Protein AF-A0A954G640-F1 (afdb_monomer_lite)

Radius of gyration: 13.85 Å; chains: 1; bounding box: 27×16×43 Å

Sequence (63 aa):
MSRSNPLHWSFSIGTWFLTQVRVSIFLPVLLLVFWSHYSLGLGVTLFGILFISVFLHEMGHVV

Foldseek 3Di:
DPPPPVPPQWDFPQADPNRTDIDGVVLVVQLVVLVVVDPNVRSCVVSVVVVVVVVVVVVVVVD

pLDDT: mean 84.58, std 12.98, range [39.5, 96.12]

Secondary structure (DSSP, 8-state):
-----S---EEEEEEETTEEEEEETHHHHHHHHHHHHS-HHHHHHHHHHHHHHHHHHHHHHH-

Structure (mmCIF, N/CA/C/O backbone):
data_AF-A0A954G640-F1
#
_entry.id   AF-A0A954G640-F1
#
loop_
_atom_site.group_PDB
_atom_site.id
_atom_site.type_symbol
_atom_site.label_atom_id
_atom_site.label_alt_id
_atom_site.label_comp_id
_atom_site.label_asym_id
_atom_site.label_entity_id
_atom_site.label_seq_id
_atom_site.pdbx_PDB_ins_code
_atom_site.Cartn_x
_atom_site.Cartn_y
_atom_site.Cartn_z
_atom_site.occupancy
_atom_site.B_iso_or_equiv
_atom_site.auth_seq_id
_atom_site.auth_comp_id
_atom_site.auth_asym_id
_atom_site.auth_atom_id
_atom_site.pdbx_PDB_model_num
ATOM 1 N N . MET A 1 1 ? -1.562 -7.158 -28.273 1.00 39.50 1 MET A N 1
ATOM 2 C CA . MET A 1 1 ? -2.645 -8.094 -27.900 1.00 39.50 1 MET A CA 1
ATOM 3 C C . MET A 1 1 ? -3.583 -7.372 -26.948 1.00 39.50 1 MET A C 1
ATOM 5 O O . MET A 1 1 ? -3.180 -7.058 -25.836 1.00 39.50 1 MET A O 1
ATOM 9 N N . SER A 1 2 ? -4.778 -7.008 -27.423 1.00 44.94 2 SER A N 1
ATOM 10 C CA . SER A 1 2 ? -5.795 -6.327 -26.615 1.00 44.94 2 SER A CA 1
ATOM 11 C C . SER A 1 2 ? -6.282 -7.290 -25.533 1.00 44.94 2 SER A C 1
ATOM 13 O O . SER A 1 2 ? -6.968 -8.266 -25.825 1.00 44.94 2 SER A O 1
ATOM 15 N N . ARG A 1 3 ? -5.849 -7.074 -24.288 1.00 57.97 3 ARG A N 1
ATOM 16 C CA . ARG A 1 3 ? -6.244 -7.881 -23.131 1.00 57.97 3 ARG A CA 1
ATOM 17 C C . ARG A 1 3 ? -7.572 -7.320 -22.620 1.00 57.97 3 ARG A C 1
ATOM 19 O O . ARG A 1 3 ? -7.619 -6.645 -21.596 1.00 57.97 3 ARG A O 1
ATOM 26 N N . SER A 1 4 ? -8.639 -7.523 -23.390 1.00 58.22 4 SER A N 1
ATOM 27 C CA . SER A 1 4 ? -10.008 -7.180 -23.005 1.00 58.22 4 SER A CA 1
ATOM 28 C C . SER A 1 4 ? -10.459 -8.129 -21.899 1.00 58.22 4 SER A C 1
ATOM 30 O O . SER A 1 4 ? -11.122 -9.131 -22.155 1.00 58.22 4 SER A O 1
ATOM 32 N N . ASN A 1 5 ? -10.034 -7.851 -20.667 1.00 57.22 5 ASN A N 1
ATOM 33 C CA . ASN A 1 5 ? -10.647 -8.447 -19.493 1.00 57.22 5 ASN A CA 1
ATOM 34 C C . ASN A 1 5 ? -12.006 -7.747 -19.297 1.00 57.22 5 ASN A C 1
ATOM 36 O O . ASN A 1 5 ? -12.005 -6.549 -19.005 1.00 57.22 5 ASN A O 1
ATOM 40 N N . PRO A 1 6 ? -13.149 -8.433 -19.483 1.00 54.34 6 PRO A N 1
ATOM 41 C CA . PRO A 1 6 ? -14.483 -7.822 -19.389 1.00 54.34 6 PRO A CA 1
ATOM 42 C C . PRO A 1 6 ? -14.793 -7.286 -17.984 1.00 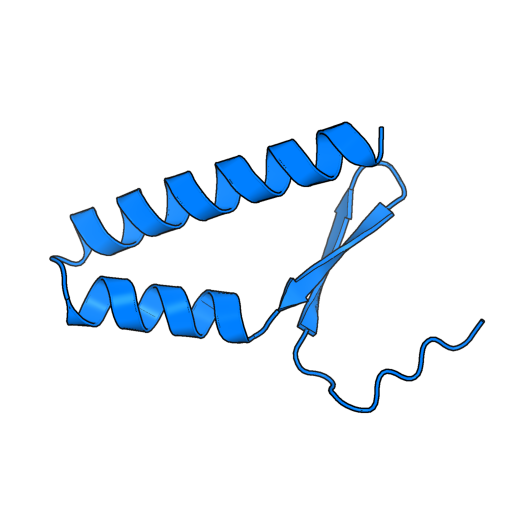54.34 6 PRO A C 1
ATOM 44 O O . PRO A 1 6 ? -15.708 -6.491 -17.791 1.00 54.34 6 PRO A O 1
ATOM 47 N N . LEU A 1 7 ? -13.992 -7.681 -16.997 1.00 54.66 7 LEU A N 1
ATOM 48 C CA . LEU A 1 7 ? -14.008 -7.144 -15.654 1.00 54.66 7 LEU A CA 1
ATOM 49 C C . LEU A 1 7 ? -12.898 -6.084 -15.549 1.00 54.66 7 LEU A C 1
ATOM 51 O O . LEU A 1 7 ? -11.758 -6.388 -15.196 1.00 54.66 7 LEU A O 1
ATOM 55 N N . HIS A 1 8 ? -13.245 -4.811 -15.777 1.00 63.84 8 HIS A N 1
ATOM 56 C CA . HIS A 1 8 ? -12.435 -3.620 -15.448 1.00 63.84 8 HIS A CA 1
ATOM 57 C C . HIS A 1 8 ? -12.189 -3.448 -13.926 1.00 63.84 8 HIS A C 1
ATOM 59 O O . HIS A 1 8 ? -12.094 -2.342 -13.408 1.00 63.84 8 HIS A O 1
ATOM 65 N N . TRP A 1 9 ? -12.063 -4.543 -13.178 1.00 74.75 9 TRP A N 1
ATOM 66 C CA . TRP A 1 9 ? -11.934 -4.593 -11.720 1.00 74.75 9 TRP A CA 1
ATOM 67 C C . TRP A 1 9 ? -10.486 -4.369 -11.285 1.00 74.75 9 TRP A C 1
ATOM 69 O O . TRP A 1 9 ? -10.050 -4.854 -10.242 1.00 74.75 9 TRP A O 1
ATOM 79 N N . SER A 1 10 ? -9.707 -3.687 -12.122 1.00 82.94 10 SER A N 1
ATOM 80 C CA . SER A 1 10 ? -8.325 -3.328 -11.853 1.00 82.94 10 SER A CA 1
ATOM 81 C C . SER A 1 10 ? -7.933 -2.049 -12.582 1.00 82.94 10 SER A C 1
ATOM 83 O O . SER A 1 10 ? -8.247 -1.862 -13.764 1.00 82.94 10 SER A O 1
ATOM 85 N N . PHE A 1 11 ? -7.203 -1.190 -11.882 1.00 83.94 11 PHE A N 1
ATOM 86 C CA . PHE A 1 11 ? -6.688 0.079 -12.382 1.00 83.94 11 PHE A CA 1
ATOM 87 C C . PHE A 1 11 ? -5.158 0.058 -12.409 1.00 83.94 11 PHE A C 1
ATOM 89 O O . PHE A 1 11 ? -4.514 -0.681 -11.668 1.00 83.94 11 PHE A O 1
ATOM 96 N N . SER A 1 12 ? -4.570 0.833 -13.317 1.00 85.69 12 SER A N 1
ATOM 97 C CA . SER A 1 12 ? -3.115 0.933 -13.452 1.00 85.69 12 SER A CA 1
ATOM 98 C C . SER A 1 12 ? -2.567 1.857 -12.367 1.00 85.69 12 SER A C 1
ATOM 100 O O . SER A 1 12 ? -3.061 2.974 -12.239 1.00 85.69 12 SER A O 1
ATOM 102 N N . ILE A 1 13 ? -1.545 1.422 -11.627 1.00 87.88 13 ILE A N 1
ATOM 103 C CA . ILE A 1 13 ? -0.847 2.255 -10.624 1.00 87.88 13 ILE A CA 1
ATOM 104 C C . ILE A 1 13 ? 0.531 2.735 -11.096 1.00 87.88 13 ILE A C 1
ATOM 106 O O . ILE A 1 13 ? 1.284 3.339 -10.340 1.00 87.88 13 ILE A O 1
ATOM 110 N N . GLY A 1 14 ? 0.862 2.466 -12.357 1.00 86.38 14 GLY A N 1
ATOM 111 C CA . GLY A 1 14 ? 2.081 2.928 -13.011 1.00 86.38 14 GLY A CA 1
ATOM 112 C C . GLY A 1 14 ? 2.841 1.790 -13.673 1.00 86.38 14 GLY A C 1
ATOM 113 O O . GLY A 1 14 ? 2.418 0.634 -13.637 1.00 86.38 14 GLY A O 1
ATOM 114 N N . THR A 1 15 ? 3.971 2.130 -14.279 1.00 87.19 15 THR A N 1
ATOM 115 C CA . THR A 1 15 ? 4.899 1.161 -14.863 1.00 87.19 15 THR A CA 1
ATOM 116 C C . THR A 1 15 ? 6.138 1.101 -13.986 1.00 87.19 15 THR A C 1
ATOM 118 O O . THR A 1 15 ? 6.784 2.121 -13.763 1.00 87.19 15 THR A O 1
ATOM 121 N N . TRP A 1 16 ? 6.452 -0.088 -13.488 1.00 85.00 16 TRP A N 1
ATOM 122 C CA . TRP A 1 16 ? 7.588 -0.356 -12.613 1.00 85.00 16 TRP A CA 1
ATOM 123 C C . TRP A 1 16 ? 8.435 -1.432 -13.282 1.00 85.00 16 TRP A C 1
ATOM 125 O O . TRP A 1 16 ? 7.886 -2.431 -13.735 1.00 85.00 16 TRP A O 1
ATOM 135 N N . PHE A 1 17 ? 9.748 -1.217 -13.407 1.00 83.50 17 PHE A N 1
ATOM 136 C CA . PHE A 1 17 ? 10.662 -2.167 -14.066 1.00 83.50 17 PHE A CA 1
ATOM 137 C C . PHE A 1 17 ? 10.164 -2.642 -15.447 1.00 83.50 17 PHE A C 1
ATOM 139 O O . PHE A 1 17 ? 10.113 -3.832 -15.729 1.00 83.50 17 PHE A O 1
ATOM 146 N N . LEU A 1 18 ? 9.725 -1.703 -16.297 1.00 83.75 18 LEU A N 1
ATOM 147 C CA . LEU A 1 18 ? 9.129 -1.974 -17.620 1.00 83.75 18 LEU A CA 1
ATOM 148 C C . LEU A 1 18 ? 7.826 -2.804 -17.598 1.00 83.75 18 LEU A C 1
ATOM 150 O O . LEU A 1 18 ? 7.268 -3.095 -18.655 1.00 83.75 18 LEU A O 1
ATOM 154 N N . THR A 1 19 ? 7.285 -3.112 -16.417 1.00 83.75 19 THR A N 1
ATOM 155 C CA . THR A 1 19 ? 6.042 -3.863 -16.229 1.00 83.75 19 THR A CA 1
ATOM 156 C C . THR A 1 19 ? 4.912 -2.938 -15.794 1.00 83.75 19 THR A C 1
ATOM 158 O O . THR A 1 19 ? 5.037 -2.167 -14.843 1.00 83.75 19 THR A O 1
ATOM 161 N N . GLN A 1 20 ? 3.773 -3.002 -16.489 1.00 85.62 20 GLN A N 1
ATOM 162 C CA . GLN A 1 20 ? 2.587 -2.238 -16.106 1.00 85.62 20 GLN A CA 1
ATOM 163 C C . GLN A 1 20 ? 1.936 -2.864 -14.867 1.00 85.62 20 GLN A C 1
ATOM 165 O O . GLN A 1 20 ? 1.311 -3.923 -14.948 1.00 85.62 20 GLN A O 1
ATOM 170 N N . VAL A 1 21 ? 2.031 -2.178 -13.730 1.00 87.81 21 VAL A N 1
ATOM 171 C CA . VAL A 1 21 ? 1.447 -2.635 -12.472 1.00 87.81 21 VAL A CA 1
ATOM 172 C C . VAL A 1 21 ? -0.024 -2.244 -12.424 1.00 87.81 21 VAL A C 1
ATOM 174 O O . VAL A 1 21 ? -0.393 -1.068 -12.522 1.00 87.81 21 VAL A O 1
ATOM 177 N N . ARG A 1 22 ? -0.884 -3.249 -12.256 1.00 87.44 22 ARG A N 1
ATOM 178 C CA . ARG A 1 22 ? -2.333 -3.088 -12.133 1.00 87.44 22 ARG A CA 1
ATOM 179 C C . ARG A 1 22 ? -2.790 -3.611 -10.780 1.00 87.44 22 ARG A C 1
ATOM 181 O O . ARG A 1 22 ? -2.488 -4.743 -10.425 1.00 87.44 22 ARG A O 1
ATOM 188 N N . VAL A 1 23 ? -3.547 -2.798 -10.056 1.00 87.06 23 VAL A N 1
ATOM 189 C CA . VAL A 1 23 ? -4.116 -3.145 -8.752 1.00 87.06 23 VAL A CA 1
ATOM 190 C C . VAL A 1 23 ? -5.595 -3.442 -8.915 1.00 87.06 23 VAL A C 1
ATOM 192 O O . VAL A 1 23 ? -6.305 -2.723 -9.617 1.00 87.06 23 VAL A O 1
ATOM 195 N N . SER A 1 24 ? -6.068 -4.514 -8.281 1.00 89.31 24 SER A N 1
ATOM 196 C CA . SER A 1 24 ? -7.488 -4.852 -8.279 1.00 89.31 24 SER A CA 1
ATOM 197 C C . SER A 1 24 ? -8.295 -3.911 -7.384 1.00 89.31 24 SER A C 1
ATOM 199 O O . SER A 1 24 ? -7.830 -3.503 -6.326 1.00 89.31 24 SER A O 1
ATOM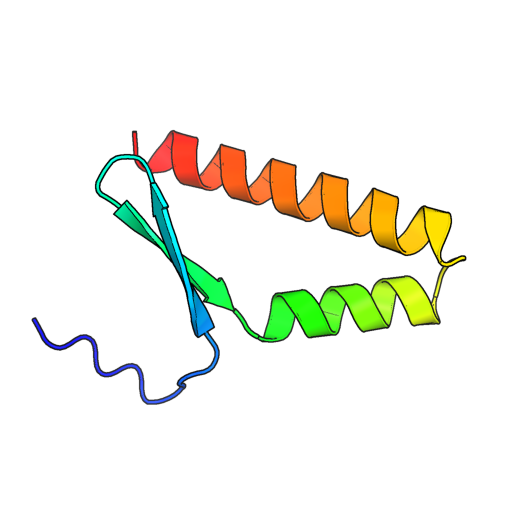 201 N N . ILE A 1 25 ? -9.541 -3.627 -7.761 1.00 86.44 25 ILE A N 1
ATOM 202 C CA . ILE A 1 25 ? -10.497 -2.872 -6.944 1.00 86.44 25 ILE A CA 1
ATOM 203 C C . ILE A 1 25 ? -10.861 -3.593 -5.636 1.00 86.44 25 ILE A C 1
ATOM 205 O O . ILE A 1 25 ? -11.288 -2.955 -4.680 1.00 86.44 25 ILE A O 1
ATOM 209 N N . PHE A 1 26 ? -10.632 -4.906 -5.544 1.00 88.62 26 PHE A N 1
ATOM 210 C CA . PHE A 1 26 ? -10.795 -5.644 -4.289 1.00 88.62 26 PHE A CA 1
ATOM 211 C C . PHE A 1 26 ? -9.775 -5.231 -3.224 1.00 88.62 26 PHE A C 1
ATOM 213 O O . PHE A 1 26 ? -10.038 -5.376 -2.036 1.00 88.62 26 PHE A O 1
ATOM 220 N N . LEU A 1 27 ? -8.632 -4.680 -3.634 1.00 88.06 27 LEU A N 1
ATOM 221 C CA . LEU A 1 27 ? -7.576 -4.241 -2.730 1.00 88.06 27 LEU A CA 1
ATOM 222 C C . LEU A 1 27 ? -8.031 -3.038 -1.867 1.00 88.06 27 LEU A C 1
ATOM 224 O O . LEU A 1 27 ? -7.977 -3.142 -0.645 1.00 88.06 27 LEU A O 1
ATOM 228 N N . PRO A 1 28 ? -8.588 -1.939 -2.417 1.00 87.00 28 PRO A N 1
ATOM 229 C CA . PRO A 1 28 ? -9.181 -0.885 -1.591 1.00 87.00 28 PRO A CA 1
ATOM 230 C C . PRO A 1 28 ? -10.421 -1.342 -0.805 1.00 87.00 28 PRO A C 1
ATOM 232 O O . PRO A 1 28 ? -10.639 -0.856 0.300 1.00 87.00 28 PRO A O 1
ATOM 235 N N . VAL A 1 29 ? -11.205 -2.306 -1.303 1.00 90.94 29 VAL A N 1
ATOM 236 C CA . VAL A 1 29 ? -12.295 -2.906 -0.505 1.00 90.94 29 VAL A CA 1
ATOM 237 C C . VAL A 1 29 ? -11.735 -3.631 0.723 1.00 90.94 29 VAL A C 1
ATOM 239 O O . VAL A 1 29 ? -12.264 -3.475 1.819 1.00 90.94 29 VAL A O 1
ATOM 242 N N . LEU A 1 30 ? -10.628 -4.361 0.576 1.00 90.56 30 LEU A N 1
ATOM 243 C CA . LEU A 1 30 ? -9.956 -5.031 1.687 1.00 90.56 30 LEU A CA 1
ATOM 244 C C . LEU A 1 30 ? -9.434 -4.035 2.736 1.00 90.56 30 LEU A C 1
ATOM 246 O O . LEU A 1 30 ? -9.524 -4.311 3.930 1.00 90.56 30 LEU A O 1
ATOM 250 N N . LEU A 1 31 ? -8.954 -2.858 2.318 1.00 90.25 31 LEU A N 1
ATOM 251 C CA . LEU A 1 31 ? -8.606 -1.777 3.248 1.00 90.25 31 LEU A CA 1
ATOM 252 C C . LEU A 1 31 ? -9.819 -1.334 4.078 1.00 90.25 31 LEU A C 1
ATOM 254 O O . LEU A 1 31 ? -9.697 -1.165 5.291 1.00 90.25 31 LEU A O 1
ATOM 258 N N . LEU A 1 32 ? -10.989 -1.175 3.449 1.00 91.81 32 LEU A N 1
ATOM 259 C CA . LEU A 1 32 ? -12.222 -0.820 4.162 1.00 91.81 32 LEU A CA 1
ATOM 260 C C . LEU A 1 32 ? -12.635 -1.907 5.163 1.00 91.81 32 LEU A C 1
ATOM 262 O O . LEU A 1 32 ? -13.074 -1.574 6.259 1.00 91.81 32 LEU A O 1
ATOM 266 N N . VAL A 1 33 ? -12.439 -3.186 4.827 1.00 92.31 33 VAL A N 1
ATOM 267 C CA . VAL A 1 33 ? -12.679 -4.310 5.749 1.00 92.31 33 VAL A CA 1
ATOM 268 C C . VAL A 1 33 ? -11.707 -4.272 6.933 1.00 92.31 33 VAL A C 1
ATOM 270 O O . VAL A 1 33 ? -12.118 -4.424 8.081 1.00 92.31 33 VAL A O 1
ATOM 273 N N . PHE A 1 34 ? -10.417 -4.012 6.701 1.00 91.62 34 PHE A N 1
ATOM 274 C CA . PHE A 1 34 ? -9.469 -3.844 7.805 1.00 91.62 34 PHE A CA 1
ATOM 275 C C . PHE A 1 34 ? -9.841 -2.664 8.703 1.00 91.62 34 PHE A C 1
ATOM 277 O O . PHE A 1 34 ? -9.753 -2.768 9.923 1.00 91.62 34 PHE A O 1
ATOM 284 N N . TRP A 1 35 ? -10.310 -1.563 8.126 1.00 92.06 35 TRP A N 1
ATOM 285 C CA . TRP A 1 35 ? -10.782 -0.428 8.909 1.00 92.06 35 TRP A CA 1
ATOM 286 C C . TRP A 1 35 ? -12.082 -0.744 9.669 1.00 92.06 35 TRP A C 1
ATOM 288 O O . TRP A 1 35 ? -12.241 -0.318 10.807 1.00 92.06 35 TRP A O 1
ATOM 298 N N . SER A 1 36 ? -13.003 -1.539 9.118 1.00 93.12 36 SER A N 1
ATOM 299 C CA . SER A 1 36 ? -14.229 -1.897 9.848 1.00 93.12 36 SER A CA 1
ATOM 300 C C . SER A 1 36 ? -13.977 -2.832 11.036 1.00 93.12 36 SER A C 1
ATOM 302 O O . SER A 1 36 ? -14.775 -2.849 11.969 1.00 93.12 36 SER A O 1
ATOM 304 N N . HIS A 1 37 ? -12.892 -3.614 11.009 1.00 94.62 37 HIS A N 1
ATOM 305 C CA . HIS A 1 37 ? -12.564 -4.591 12.055 1.00 94.62 37 HIS A CA 1
ATOM 306 C C . HIS A 1 37 ? -11.503 -4.121 13.059 1.00 94.62 37 HIS A C 1
ATOM 308 O O . HIS A 1 37 ? -11.467 -4.630 14.180 1.00 94.62 37 HIS A O 1
ATOM 314 N N . TYR A 1 38 ? -10.649 -3.164 12.691 1.00 93.31 38 TYR A N 1
ATOM 315 C CA . TYR A 1 38 ? -9.535 -2.695 13.517 1.00 93.31 38 TYR A CA 1
ATOM 316 C C . TYR A 1 38 ? -9.553 -1.171 13.675 1.00 93.31 38 TYR A C 1
ATOM 318 O O . TYR A 1 38 ? -10.216 -0.449 12.935 1.00 93.31 38 TYR A O 1
ATOM 326 N N . SER A 1 39 ? -8.788 -0.647 14.637 1.00 91.81 39 SER A N 1
ATOM 327 C CA . SER A 1 39 ? -8.562 0.799 14.714 1.00 91.81 39 SER A CA 1
ATOM 328 C C . SER A 1 39 ? -7.901 1.301 13.426 1.00 91.81 39 SER A C 1
ATOM 330 O O . SER A 1 39 ? -7.131 0.574 12.799 1.00 91.81 39 SER A O 1
ATOM 332 N N . LEU A 1 40 ? -8.171 2.553 13.040 1.00 89.06 40 LEU A N 1
ATOM 333 C CA . LEU A 1 40 ? -7.679 3.145 11.785 1.00 89.06 40 LEU A CA 1
ATOM 334 C C . LEU A 1 40 ? -6.161 2.947 11.618 1.00 89.06 40 LEU A C 1
ATOM 336 O O . LEU A 1 40 ? -5.704 2.524 10.560 1.00 89.06 40 LEU A O 1
ATOM 340 N N . GLY A 1 41 ? -5.395 3.154 12.696 1.00 93.62 41 GLY A N 1
ATOM 341 C CA . GLY A 1 41 ? -3.953 2.907 12.712 1.00 93.62 41 GLY A CA 1
ATOM 342 C C . GLY A 1 41 ? -3.591 1.453 12.398 1.00 93.62 41 GLY A C 1
ATOM 343 O O . GLY A 1 41 ? -2.837 1.204 11.465 1.00 93.62 41 GLY A O 1
ATOM 344 N N . LEU A 1 42 ? -4.165 0.487 13.124 1.00 93.25 42 LEU A N 1
ATOM 345 C CA . LEU A 1 42 ? -3.866 -0.935 12.920 1.00 93.25 42 LEU A CA 1
ATOM 346 C C . LEU A 1 42 ? -4.326 -1.439 11.549 1.00 93.25 42 LEU A C 1
ATOM 348 O O . LEU A 1 42 ? -3.587 -2.175 10.898 1.00 93.25 42 LEU A O 1
ATOM 352 N N . GLY A 1 43 ? -5.511 -1.025 11.096 1.00 92.31 43 GLY A N 1
ATOM 353 C CA . GLY A 1 43 ? -6.054 -1.420 9.799 1.00 92.31 43 GLY A CA 1
ATOM 354 C C . GLY A 1 43 ? -5.163 -0.965 8.643 1.00 92.31 43 GLY A C 1
ATOM 355 O O . GLY A 1 43 ? -4.812 -1.775 7.786 1.00 92.31 43 GLY A O 1
ATOM 356 N N . VAL A 1 44 ? -4.721 0.298 8.660 1.00 92.88 44 VAL A N 1
ATOM 357 C CA . VAL A 1 44 ? -3.793 0.835 7.651 1.00 92.88 44 VAL A CA 1
ATOM 358 C C . VAL A 1 44 ? -2.423 0.163 7.738 1.00 92.88 44 VAL A C 1
ATOM 360 O O . VAL A 1 44 ? -1.853 -0.172 6.701 1.00 92.88 44 VAL A O 1
ATOM 363 N N . THR A 1 45 ? -1.893 -0.079 8.942 1.00 95.56 45 THR A N 1
ATOM 364 C CA . THR A 1 45 ? -0.592 -0.747 9.109 1.00 95.56 45 THR A CA 1
ATOM 365 C C . THR A 1 45 ? -0.613 -2.178 8.573 1.00 95.56 45 THR A C 1
ATOM 367 O O . THR A 1 45 ? 0.253 -2.535 7.775 1.00 95.56 45 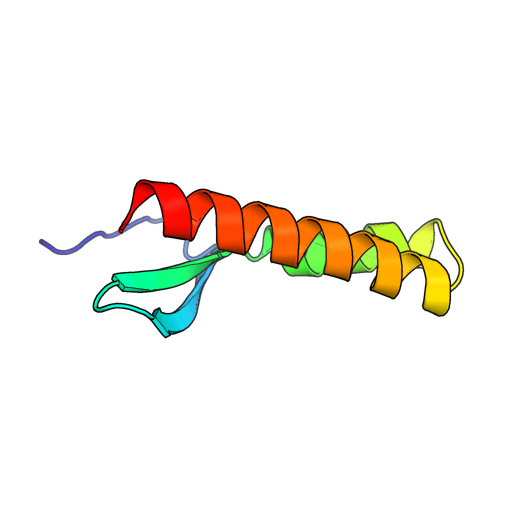THR A O 1
ATOM 370 N N . LEU A 1 46 ? -1.600 -2.991 8.960 1.00 94.06 46 LEU A N 1
ATOM 371 C CA . LEU A 1 46 ? -1.714 -4.380 8.499 1.00 94.06 46 LEU A CA 1
ATOM 372 C C . LEU A 1 46 ? -1.931 -4.453 6.987 1.00 94.06 46 LEU A C 1
ATOM 374 O O . LEU A 1 46 ? -1.268 -5.232 6.301 1.00 94.06 46 LEU A O 1
ATOM 378 N N . PHE A 1 47 ? -2.806 -3.596 6.463 1.00 94.81 47 PHE A N 1
ATOM 379 C CA . PHE A 1 47 ? -3.024 -3.470 5.030 1.00 94.81 47 PHE A CA 1
ATOM 380 C C . PHE A 1 47 ? -1.745 -3.082 4.281 1.00 94.81 47 PHE A C 1
ATOM 382 O O . PHE A 1 47 ? -1.415 -3.696 3.269 1.00 94.81 47 PHE A O 1
ATOM 389 N N . GLY A 1 48 ? -1.012 -2.085 4.781 1.00 94.62 48 GLY A N 1
ATOM 390 C CA . GLY A 1 48 ? 0.232 -1.615 4.178 1.00 94.62 48 GLY A CA 1
ATOM 391 C C . GLY A 1 48 ? 1.301 -2.704 4.140 1.00 94.62 48 GLY A C 1
ATOM 392 O O . GLY A 1 48 ? 1.917 -2.911 3.096 1.00 94.62 48 GLY A O 1
ATOM 393 N N . ILE A 1 49 ? 1.475 -3.445 5.239 1.00 96.12 49 ILE A N 1
ATOM 394 C CA . ILE A 1 49 ? 2.403 -4.585 5.305 1.00 96.12 49 ILE A CA 1
ATOM 395 C C . ILE A 1 49 ? 2.017 -5.650 4.273 1.00 96.12 49 ILE A C 1
ATOM 397 O O . ILE A 1 49 ? 2.871 -6.083 3.500 1.00 96.12 49 ILE A O 1
ATOM 401 N N . LEU A 1 50 ? 0.738 -6.039 4.222 1.00 94.00 50 LEU A N 1
ATOM 402 C CA . LEU A 1 50 ? 0.243 -7.026 3.261 1.00 94.00 50 LEU A CA 1
ATOM 403 C C . LEU A 1 50 ? 0.467 -6.564 1.814 1.00 94.00 50 LEU A C 1
ATOM 405 O O . LEU A 1 50 ? 0.997 -7.317 0.999 1.00 94.00 50 LEU A O 1
ATOM 409 N N . PHE A 1 51 ? 0.095 -5.321 1.502 1.00 93.50 51 PHE A N 1
ATOM 410 C CA . PHE A 1 51 ? 0.231 -4.755 0.164 1.00 93.50 51 PHE A CA 1
ATOM 411 C C . PHE A 1 51 ? 1.692 -4.713 -0.287 1.00 93.50 51 PHE A C 1
ATOM 413 O O . PHE A 1 51 ? 2.002 -5.203 -1.370 1.00 93.50 51 PHE A O 1
ATOM 420 N N . ILE A 1 52 ? 2.590 -4.171 0.542 1.00 93.81 52 ILE A N 1
ATOM 421 C CA . ILE A 1 52 ? 4.020 -4.073 0.217 1.00 93.81 52 ILE A CA 1
ATOM 422 C C . ILE A 1 52 ? 4.633 -5.467 0.071 1.00 93.81 52 ILE A C 1
ATOM 424 O O . ILE A 1 52 ? 5.395 -5.696 -0.866 1.00 93.81 52 ILE A O 1
ATOM 428 N N . SER A 1 53 ? 4.287 -6.408 0.955 1.00 95.31 53 SER A N 1
ATOM 429 C CA . SER A 1 53 ? 4.800 -7.779 0.898 1.00 95.31 53 SER A CA 1
ATOM 430 C C . SER A 1 53 ? 4.430 -8.473 -0.412 1.00 95.31 53 SER A C 1
ATOM 432 O O . SER A 1 53 ? 5.315 -8.998 -1.085 1.00 95.31 53 SER A O 1
ATOM 434 N N . VAL A 1 54 ? 3.155 -8.425 -0.807 1.00 92.00 54 VAL A N 1
ATOM 435 C CA . VAL A 1 54 ? 2.691 -9.013 -2.073 1.00 92.00 54 VAL A CA 1
ATOM 436 C C . VAL A 1 54 ? 3.289 -8.272 -3.262 1.00 92.00 54 VAL A C 1
ATOM 438 O O . VAL A 1 54 ? 3.775 -8.905 -4.190 1.00 92.00 54 VAL A O 1
ATOM 441 N N . PHE A 1 55 ? 3.311 -6.939 -3.230 1.00 90.00 55 PHE A N 1
ATOM 442 C CA . PHE A 1 55 ? 3.889 -6.143 -4.308 1.00 90.00 55 PHE A C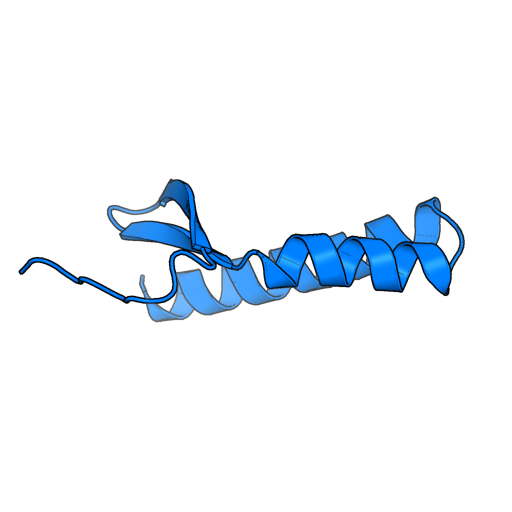A 1
ATOM 443 C C . PHE A 1 55 ? 5.353 -6.517 -4.565 1.00 90.00 55 PHE A C 1
ATOM 445 O O . PHE A 1 55 ? 5.720 -6.796 -5.703 1.00 90.00 55 PHE A O 1
ATOM 452 N N . LEU A 1 56 ? 6.178 -6.586 -3.518 1.00 91.56 56 LEU A N 1
ATOM 453 C CA . LEU A 1 56 ? 7.581 -6.982 -3.647 1.00 91.56 56 LEU A CA 1
ATOM 454 C C . LEU A 1 56 ? 7.739 -8.446 -4.072 1.00 91.56 56 LEU A C 1
ATOM 456 O O . LEU A 1 56 ? 8.625 -8.740 -4.871 1.00 91.56 56 LEU A O 1
ATOM 460 N N 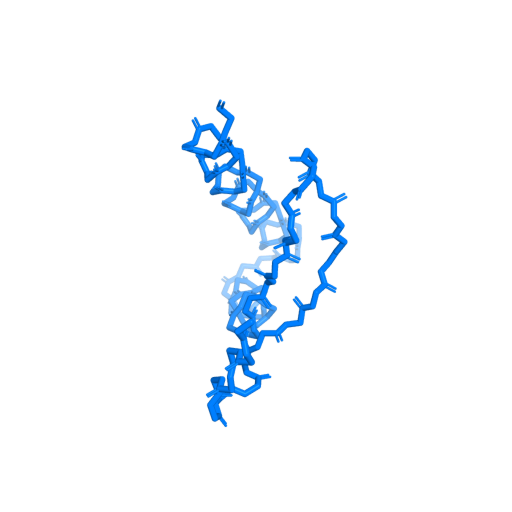. HIS A 1 57 ? 6.884 -9.349 -3.581 1.00 91.62 57 HIS A N 1
ATOM 461 C CA . HIS A 1 57 ? 6.879 -10.754 -3.994 1.00 91.62 57 HIS A CA 1
ATOM 462 C C . HIS A 1 57 ? 6.623 -10.900 -5.499 1.00 91.62 57 HIS A C 1
ATOM 464 O O . HIS A 1 57 ? 7.392 -11.559 -6.192 1.00 91.62 57 HIS A O 1
ATOM 470 N N . GLU A 1 58 ? 5.591 -10.231 -6.018 1.00 89.00 58 GLU A N 1
ATOM 471 C CA . GLU A 1 58 ? 5.251 -10.254 -7.443 1.00 89.00 58 GLU A CA 1
ATOM 472 C C . GLU A 1 58 ? 6.329 -9.581 -8.300 1.00 89.00 58 GLU A C 1
ATOM 474 O O . GLU A 1 58 ? 6.669 -10.091 -9.364 1.00 89.00 58 GLU A O 1
ATOM 479 N N . MET A 1 59 ? 6.925 -8.474 -7.837 1.00 88.50 59 MET A N 1
ATOM 480 C CA . MET A 1 59 ? 8.069 -7.869 -8.533 1.00 88.50 59 MET A CA 1
ATOM 481 C C . MET A 1 59 ? 9.269 -8.823 -8.584 1.00 88.50 59 MET A C 1
ATOM 483 O O . MET A 1 59 ? 9.943 -8.877 -9.606 1.00 88.50 59 MET A O 1
ATOM 487 N N . GLY A 1 60 ? 9.503 -9.615 -7.534 1.00 85.38 60 GLY A N 1
ATOM 488 C CA . GLY A 1 60 ? 10.553 -10.636 -7.510 1.00 85.38 60 GLY A CA 1
ATOM 489 C C . GLY A 1 60 ? 10.328 -11.811 -8.469 1.00 85.38 60 GLY A C 1
ATOM 490 O O . GLY A 1 60 ? 11.297 -12.452 -8.852 1.00 85.38 60 GLY A O 1
ATOM 491 N N . HIS A 1 61 ? 9.086 -12.094 -8.876 1.00 84.81 61 HIS A N 1
ATOM 492 C CA . HIS A 1 61 ? 8.797 -13.079 -9.934 1.00 84.81 61 HIS A CA 1
ATOM 493 C C . HIS A 1 61 ? 8.961 -12.512 -11.344 1.00 84.81 61 HIS A C 1
ATOM 495 O O . HIS A 1 61 ? 9.119 -13.268 -12.300 1.00 84.81 61 HIS A O 1
ATOM 501 N N . VAL A 1 62 ? 8.838 -11.192 -11.486 1.00 80.88 62 VAL A N 1
ATOM 502 C CA . VAL A 1 62 ? 8.853 -10.497 -12.779 1.00 80.88 62 VAL A CA 1
ATOM 503 C C . VAL A 1 62 ? 10.262 -10.044 -13.184 1.00 80.88 62 VAL A 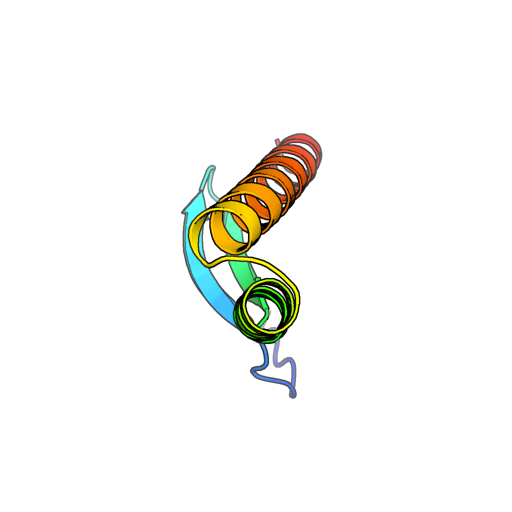C 1
ATOM 505 O O . VAL A 1 62 ? 10.531 -9.959 -14.383 1.00 80.88 62 VAL A O 1
ATOM 508 N N . VAL A 1 63 ? 11.128 -9.731 -12.213 1.00 66.62 63 VAL A N 1
ATOM 509 C CA . VAL A 1 63 ? 12.550 -9.371 -12.402 1.00 66.62 63 VAL A CA 1
ATOM 510 C C . VAL A 1 63 ? 13.397 -10.611 -12.660 1.00 66.62 63 VAL A C 1
ATOM 512 O O . VAL A 1 63 ? 14.215 -10.552 -13.605 1.00 66.62 63 VAL A O 1
#